Protein AF-A0A963PN87-F1 (afdb_monomer)

Solvent-accessible surface area (backbone atoms only — not comparable to full-atom values): 8566 Å² total; per-residue (Å²): 140,89,81,89,81,92,86,87,82,86,84,85,90,84,83,82,83,88,77,81,87,89,75,87,88,89,85,90,82,83,90,82,90,76,90,78,92,76,79,87,75,69,83,68,76,74,57,87,50,70,66,46,57,51,53,52,50,50,39,40,74,75,30,16,88,31,40,55,52,96,40,35,43,39,40,30,64,32,86,90,37,96,58,41,30,72,64,59,51,49,51,53,42,34,37,69,74,62,76,39,51,72,65,57,43,38,50,53,50,18,62,74,49,72,32,67,64,84,31,70,25,51,51,46,50,61,43,64,75,70,114

Mean predicted aligned error: 16.06 Å

Structure (mmCIF, N/CA/C/O backbone):
data_AF-A0A963PN87-F1
#
_entry.id   AF-A0A963PN87-F1
#
loop_
_atom_site.group_PDB
_atom_site.id
_atom_site.type_symbol
_atom_site.label_atom_id
_atom_site.label_alt_id
_atom_site.label_comp_id
_atom_site.label_asym_id
_atom_site.label_entity_id
_atom_site.label_seq_id
_atom_site.pdbx_PDB_ins_code
_atom_site.Cartn_x
_atom_site.Cartn_y
_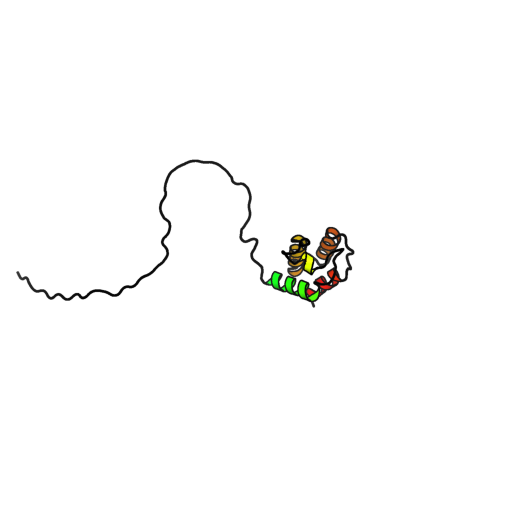atom_site.Cartn_z
_atom_site.occupancy
_atom_site.B_iso_or_equiv
_atom_site.auth_seq_id
_atom_site.auth_comp_id
_atom_site.auth_asym_id
_atom_site.auth_atom_id
_atom_site.pdbx_PDB_model_num
ATOM 1 N N . MET A 1 1 ? 52.614 65.501 43.582 1.00 39.91 1 MET A N 1
ATOM 2 C CA . MET A 1 1 ? 53.775 64.880 44.260 1.00 39.91 1 MET A CA 1
ATOM 3 C C . MET A 1 1 ? 53.224 63.587 44.862 1.00 39.91 1 MET A C 1
ATOM 5 O O . MET A 1 1 ? 52.325 63.709 45.670 1.00 39.91 1 MET A O 1
ATOM 9 N N . SER A 1 2 ? 53.464 62.361 44.393 1.00 41.91 2 SER A N 1
ATOM 10 C CA . SER A 1 2 ? 54.684 61.720 43.881 1.00 41.91 2 SER A CA 1
ATOM 11 C C . SER A 1 2 ? 54.367 60.640 42.825 1.00 41.91 2 SER A C 1
ATOM 13 O O . SER A 1 2 ? 53.222 60.234 42.652 1.00 41.91 2 SER A O 1
ATOM 15 N N . ARG A 1 3 ? 55.404 60.230 42.091 1.00 42.91 3 ARG A N 1
ATOM 16 C CA . ARG A 1 3 ? 55.444 59.350 40.909 1.00 42.91 3 ARG A CA 1
ATOM 17 C C . ARG A 1 3 ? 56.272 58.081 41.230 1.00 42.91 3 ARG A C 1
ATOM 19 O O . ARG A 1 3 ? 57.157 58.184 42.072 1.00 42.91 3 ARG A O 1
ATOM 26 N N . LEU A 1 4 ? 56.075 57.018 40.422 1.00 46.41 4 LEU A N 1
ATOM 27 C CA . LEU A 1 4 ? 56.938 55.823 40.164 1.00 46.41 4 LEU A CA 1
ATOM 28 C C . LEU A 1 4 ? 56.869 54.695 41.223 1.00 46.41 4 LEU A C 1
ATOM 30 O O . LEU A 1 4 ? 56.767 54.991 42.401 1.00 46.41 4 LEU A O 1
ATOM 34 N N . ALA A 1 5 ? 56.894 53.386 40.924 1.00 48.47 5 ALA A N 1
ATOM 35 C CA . ALA A 1 5 ? 57.337 52.580 39.769 1.00 48.47 5 ALA A CA 1
ATOM 36 C C . ALA A 1 5 ? 56.533 51.240 39.758 1.00 48.47 5 ALA A C 1
ATOM 38 O O . ALA A 1 5 ? 56.228 50.716 40.821 1.00 48.47 5 ALA A O 1
ATOM 39 N N . GLN A 1 6 ? 55.957 50.746 38.653 1.00 48.62 6 GLN A N 1
ATOM 40 C CA . GLN A 1 6 ? 56.551 49.951 37.559 1.00 48.62 6 GLN A CA 1
ATOM 41 C C . GLN A 1 6 ? 57.041 48.544 37.971 1.00 48.62 6 GLN A C 1
ATOM 43 O O . GLN A 1 6 ? 58.101 48.410 38.566 1.00 48.62 6 GLN A O 1
ATOM 48 N N . SER A 1 7 ? 56.329 47.491 37.547 1.00 41.59 7 SER A N 1
ATOM 49 C CA . SER A 1 7 ? 56.956 46.214 37.171 1.00 41.59 7 SER A CA 1
ATOM 50 C C . SER A 1 7 ? 56.082 45.445 36.175 1.00 41.59 7 SER A C 1
ATOM 52 O O . SER A 1 7 ? 54.891 45.234 36.388 1.00 41.59 7 SER A O 1
ATOM 54 N N . GLN A 1 8 ? 56.696 45.104 35.045 1.00 50.44 8 GLN A N 1
ATOM 55 C CA . GLN A 1 8 ? 56.139 44.389 33.902 1.00 50.44 8 GLN A CA 1
ATOM 56 C C . GLN A 1 8 ? 56.330 42.878 34.086 1.00 50.44 8 GLN A C 1
ATOM 58 O O . GLN A 1 8 ? 57.377 42.450 34.559 1.00 50.44 8 GLN A O 1
ATOM 63 N N . SER A 1 9 ? 55.389 42.063 33.607 1.00 45.94 9 SER A N 1
ATOM 64 C CA . SER A 1 9 ? 55.708 40.762 32.989 1.00 45.94 9 SER A CA 1
ATOM 65 C C . SER A 1 9 ? 54.493 40.202 32.243 1.00 45.94 9 SER A C 1
ATOM 67 O O . SER A 1 9 ? 53.591 39.602 32.814 1.00 45.94 9 SER A O 1
ATOM 69 N N . HIS A 1 10 ? 54.478 40.408 30.924 1.00 44.38 10 HIS A N 1
ATOM 70 C CA . HIS A 1 10 ? 53.836 39.473 29.998 1.00 44.38 10 HIS A CA 1
ATOM 71 C C . HIS A 1 10 ? 54.756 38.254 29.840 1.00 44.38 10 HIS A C 1
ATOM 73 O O . HIS A 1 10 ? 55.968 38.425 29.696 1.00 44.38 10 HIS A O 1
ATOM 79 N N . PRO A 1 11 ? 54.192 37.044 29.753 1.00 48.28 11 PRO A N 1
ATOM 80 C CA . PRO A 1 11 ? 54.309 36.311 28.495 1.00 48.28 11 PRO A CA 1
ATOM 81 C C . PRO A 1 11 ? 52.948 35.897 27.921 1.00 48.28 11 PRO A C 1
ATOM 83 O O . PRO A 1 11 ? 51.909 35.926 28.571 1.00 48.28 11 PRO A O 1
ATOM 86 N N . ARG A 1 12 ? 52.997 35.597 26.627 1.00 46.22 12 ARG A N 1
ATOM 87 C CA . ARG A 1 12 ? 51.904 35.507 25.657 1.00 46.22 12 ARG A CA 1
ATOM 88 C C . ARG A 1 12 ? 51.458 34.021 25.486 1.00 46.22 12 ARG A C 1
ATOM 90 O O . ARG A 1 12 ? 51.879 33.176 26.264 1.00 46.22 12 ARG A O 1
ATOM 97 N N . PRO A 1 13 ? 50.605 33.681 24.507 1.00 57.72 13 PRO A N 1
ATOM 98 C CA . PRO A 1 13 ? 49.265 33.112 24.664 1.00 57.72 13 PRO A CA 1
ATOM 99 C C . PRO A 1 13 ? 49.177 31.606 24.339 1.00 57.72 13 PRO A C 1
ATOM 101 O O . PRO A 1 13 ? 50.090 31.048 23.746 1.00 57.72 13 PRO A O 1
ATOM 104 N N . LEU A 1 14 ? 48.009 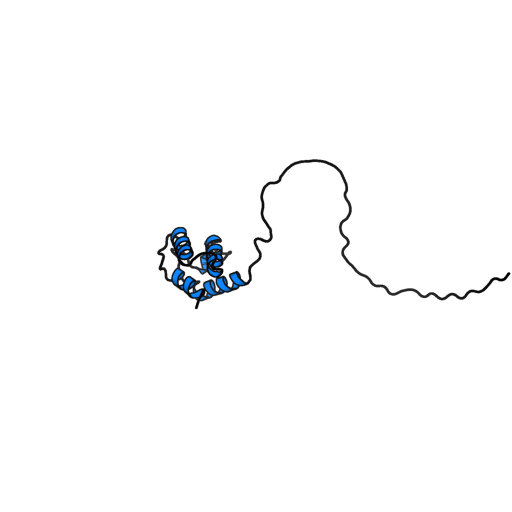30.997 24.562 1.00 53.81 14 LEU A N 1
ATOM 105 C CA . LEU A 1 14 ? 47.553 29.815 23.816 1.00 53.81 14 LEU A CA 1
ATOM 106 C C . LEU A 1 14 ? 46.029 29.901 23.615 1.00 53.81 14 LEU A C 1
ATOM 108 O O . LEU A 1 14 ? 45.245 29.409 24.416 1.00 53.81 14 LEU A O 1
ATOM 112 N N . HIS A 1 15 ? 45.613 30.553 22.527 1.00 56.34 15 HIS A N 1
ATOM 113 C CA . HIS A 1 15 ? 44.420 30.110 21.803 1.00 56.34 15 HIS A CA 1
ATOM 114 C C . HIS A 1 15 ? 44.881 29.031 20.817 1.00 56.34 15 HIS A C 1
ATOM 116 O O . HIS A 1 15 ? 45.908 29.211 20.157 1.00 56.34 15 HIS A O 1
ATOM 122 N N . PRO A 1 16 ? 44.107 27.954 20.659 1.00 54.06 16 PRO A N 1
ATOM 123 C CA . PRO A 1 16 ? 43.442 27.775 19.371 1.00 54.06 16 PRO A CA 1
ATOM 124 C C . PRO A 1 16 ? 41.927 27.574 19.571 1.00 54.06 16 PRO A C 1
ATOM 126 O O . PRO A 1 16 ? 41.510 26.796 20.417 1.00 54.06 16 PRO A O 1
ATOM 129 N N . ARG A 1 17 ? 41.071 28.397 18.944 1.00 51.16 17 ARG A N 1
ATOM 130 C CA . ARG A 1 17 ? 40.660 28.321 17.520 1.00 51.16 17 ARG A CA 1
ATOM 131 C C . ARG A 1 17 ? 39.765 27.090 17.305 1.00 51.16 17 ARG A C 1
ATOM 133 O O . ARG A 1 17 ? 40.221 25.980 17.510 1.00 51.16 17 ARG A O 1
ATOM 140 N N . ILE A 1 18 ? 38.497 27.208 16.912 1.00 58.66 18 ILE A N 1
ATOM 141 C CA . ILE A 1 18 ? 37.975 27.496 15.549 1.00 58.66 18 ILE A CA 1
ATOM 142 C C . ILE A 1 18 ? 36.717 26.600 15.466 1.00 58.66 18 ILE A C 1
ATOM 144 O O . ILE A 1 18 ? 36.757 25.496 15.989 1.00 58.66 18 ILE A O 1
ATOM 148 N N . ASN A 1 19 ? 35.590 26.889 14.827 1.00 54.97 19 ASN A N 1
ATOM 149 C CA . ASN A 1 19 ? 35.064 28.038 14.108 1.00 54.97 19 ASN A CA 1
ATOM 150 C C . ASN A 1 19 ? 33.567 27.754 13.928 1.00 54.97 19 ASN A C 1
ATOM 152 O O . ASN A 1 19 ? 33.197 26.665 13.493 1.00 54.97 19 ASN A O 1
ATOM 156 N N . ALA A 1 20 ? 32.729 28.764 14.140 1.00 55.78 20 ALA A N 1
ATOM 157 C CA . ALA A 1 20 ? 31.498 28.870 13.372 1.00 55.78 20 ALA A CA 1
ATOM 158 C C . ALA A 1 20 ? 31.877 29.320 11.945 1.00 55.78 20 ALA A C 1
ATOM 160 O O . ALA A 1 20 ? 32.640 30.284 11.814 1.00 55.78 20 ALA A O 1
ATOM 161 N N . PRO A 1 21 ? 31.407 28.663 10.871 1.00 48.41 21 PRO A N 1
ATOM 162 C CA . PRO A 1 21 ? 31.592 29.187 9.528 1.00 48.41 21 PRO A CA 1
ATOM 163 C C . PRO A 1 21 ? 30.668 30.388 9.314 1.00 48.41 21 PRO A C 1
ATOM 165 O O . PRO A 1 21 ? 29.461 30.278 9.118 1.00 48.41 21 PRO A O 1
ATOM 168 N N . ALA A 1 22 ? 31.298 31.556 9.378 1.00 55.28 22 ALA A N 1
ATOM 169 C CA . ALA A 1 22 ? 30.787 32.849 8.974 1.00 55.28 22 ALA A CA 1
ATOM 170 C C . ALA A 1 22 ? 30.935 33.028 7.457 1.00 55.28 22 ALA A C 1
ATOM 172 O O . ALA A 1 22 ? 31.796 33.777 7.015 1.00 55.28 22 ALA A O 1
ATOM 173 N N . TRP A 1 23 ? 30.115 32.360 6.650 1.00 57.50 23 TRP A N 1
ATOM 174 C CA . TRP A 1 23 ? 29.987 32.642 5.214 1.00 57.50 23 TRP A CA 1
ATOM 175 C C . TRP A 1 23 ? 28.469 32.669 4.953 1.00 57.50 23 TRP A C 1
ATOM 177 O O . TRP A 1 23 ? 27.807 31.674 5.194 1.00 57.50 23 TRP A O 1
ATOM 187 N N . LEU A 1 24 ? 27.778 33.748 4.590 1.00 51.25 24 LEU A N 1
ATOM 188 C CA . LEU A 1 24 ? 28.121 34.852 3.710 1.00 51.25 24 LEU A CA 1
ATOM 189 C C . LEU A 1 24 ? 27.319 36.109 4.099 1.00 51.25 24 LEU A C 1
ATOM 191 O O . LEU A 1 24 ? 26.090 36.100 4.123 1.00 51.25 24 LEU A O 1
ATOM 195 N N . ARG A 1 25 ? 28.015 37.223 4.320 1.00 63.00 25 ARG A N 1
ATOM 196 C CA . ARG A 1 25 ? 27.487 38.574 4.097 1.00 63.00 25 ARG A CA 1
ATOM 197 C C . ARG A 1 25 ? 28.371 39.211 3.034 1.00 63.00 25 ARG A C 1
ATOM 199 O O . ARG A 1 25 ? 29.557 39.356 3.296 1.00 63.00 25 ARG A O 1
ATOM 206 N N . CYS A 1 26 ? 27.798 39.546 1.878 1.00 48.66 26 CYS A N 1
ATOM 207 C CA . CYS A 1 26 ? 28.121 40.708 1.034 1.00 48.66 26 CYS A CA 1
ATOM 208 C C . CYS A 1 26 ? 27.564 40.494 -0.378 1.00 48.66 26 CYS A C 1
ATOM 210 O O . CYS A 1 26 ? 28.143 39.740 -1.148 1.00 48.66 26 CYS A O 1
ATOM 212 N N . CYS A 1 27 ? 26.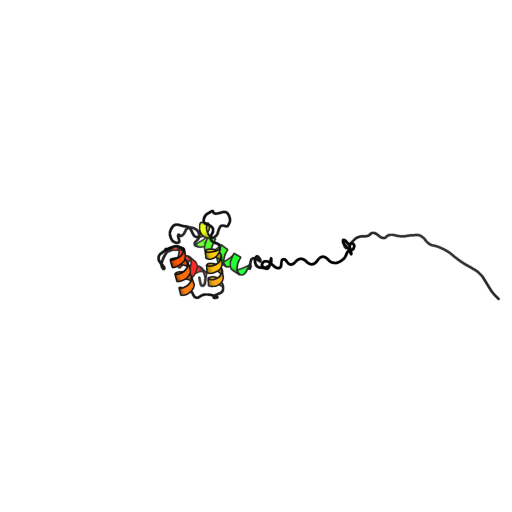458 41.170 -0.694 1.00 51.62 27 CYS A N 1
ATOM 213 C CA . CYS A 1 27 ? 26.211 41.826 -1.982 1.00 51.62 27 CYS A CA 1
ATOM 214 C C . CYS A 1 27 ? 24.853 42.532 -1.900 1.00 51.62 27 CYS A C 1
ATOM 216 O O . CYS A 1 27 ? 23.801 41.933 -2.094 1.00 51.62 27 CYS A O 1
ATOM 218 N N . SER A 1 28 ? 24.883 43.817 -1.566 1.00 55.91 28 SER A N 1
ATOM 219 C CA . SER A 1 28 ? 23.774 44.744 -1.765 1.00 55.91 28 SER A CA 1
ATOM 220 C C . SER A 1 28 ? 23.911 45.379 -3.151 1.00 55.91 28 SER A C 1
ATOM 222 O O . SER A 1 28 ? 24.860 46.124 -3.375 1.00 55.91 28 SER A O 1
ATOM 224 N N . LEU A 1 29 ? 22.958 45.123 -4.054 1.00 52.94 29 LEU A N 1
ATOM 225 C CA . LEU A 1 29 ? 22.641 45.988 -5.199 1.00 52.94 29 LEU A CA 1
ATOM 226 C C . LEU A 1 29 ? 21.130 45.916 -5.532 1.00 52.94 29 LEU A C 1
ATOM 228 O O . LEU A 1 29 ? 20.503 44.895 -5.249 1.00 52.94 29 LEU A O 1
ATOM 232 N N . PRO A 1 30 ? 20.530 47.008 -6.049 1.00 47.81 30 PRO A N 1
ATOM 233 C CA . PRO A 1 30 ? 19.102 47.304 -5.926 1.00 47.81 30 PRO A CA 1
ATOM 234 C C . PRO A 1 30 ? 18.243 46.892 -7.141 1.00 47.81 30 PRO A C 1
ATOM 236 O O . PRO A 1 30 ? 18.730 46.800 -8.260 1.00 47.81 30 PRO A O 1
ATOM 239 N N . ALA A 1 31 ? 16.943 46.709 -6.872 1.00 56.47 31 ALA A N 1
ATOM 240 C CA . ALA A 1 31 ? 15.767 46.808 -7.751 1.00 56.47 31 ALA A CA 1
ATOM 241 C C . ALA A 1 31 ? 15.858 46.308 -9.215 1.00 56.47 31 ALA A C 1
ATOM 243 O O . ALA A 1 31 ? 16.112 47.077 -10.138 1.00 56.47 31 ALA A O 1
ATOM 244 N N . ALA A 1 32 ? 15.424 45.063 -9.434 1.00 55.16 32 ALA A N 1
ATOM 245 C CA . ALA A 1 32 ? 14.698 44.664 -10.640 1.00 55.16 32 ALA A CA 1
ATOM 246 C C . ALA A 1 32 ? 13.589 43.680 -10.234 1.00 55.16 32 ALA A C 1
ATOM 248 O O . ALA A 1 32 ? 13.855 42.560 -9.803 1.00 55.16 32 ALA A O 1
ATOM 249 N N . ALA A 1 33 ? 12.339 44.133 -10.304 1.00 58.06 33 ALA A N 1
ATOM 250 C CA . ALA A 1 33 ? 11.168 43.288 -10.141 1.00 58.06 33 ALA A CA 1
ATOM 251 C C . ALA A 1 33 ? 10.997 42.416 -11.392 1.00 58.06 33 ALA A C 1
ATOM 253 O O . ALA A 1 33 ? 10.897 42.961 -12.487 1.00 58.06 33 ALA A O 1
ATOM 254 N N . LEU A 1 34 ? 10.905 41.092 -11.233 1.00 55.06 34 LEU A N 1
ATOM 255 C CA . LEU A 1 34 ? 10.185 40.238 -12.176 1.00 55.06 34 LEU A CA 1
ATOM 256 C C . LEU A 1 34 ? 9.615 39.011 -11.448 1.00 55.06 34 LEU A C 1
ATOM 258 O O . LEU A 1 34 ? 10.326 38.239 -10.810 1.00 55.06 34 LEU A O 1
ATOM 262 N N . LEU A 1 35 ? 8.294 38.897 -11.528 1.00 61.62 35 LEU A N 1
ATOM 263 C CA . LEU A 1 35 ? 7.451 37.839 -10.989 1.00 61.62 35 LEU A CA 1
ATOM 264 C C . LEU A 1 35 ? 7.777 36.486 -11.631 1.00 61.62 35 LEU A C 1
ATOM 266 O O . LEU A 1 35 ? 7.574 36.333 -12.830 1.00 61.62 35 LEU A O 1
ATOM 270 N N . VAL A 1 36 ? 8.139 35.490 -10.818 1.00 55.75 36 VAL A N 1
ATOM 271 C CA . VAL A 1 36 ? 7.778 34.082 -11.055 1.00 55.75 36 VAL A CA 1
ATOM 272 C C . VAL A 1 36 ? 7.449 33.442 -9.705 1.00 55.75 36 VAL A C 1
ATOM 274 O O . VAL A 1 36 ? 8.260 32.765 -9.083 1.00 55.75 36 VAL A O 1
ATOM 277 N N . ALA A 1 37 ? 6.231 33.692 -9.231 1.00 55.16 37 ALA A N 1
ATOM 278 C CA . ALA A 1 37 ? 5.549 32.770 -8.337 1.00 55.16 37 ALA A CA 1
ATOM 279 C C . ALA A 1 37 ? 4.880 31.712 -9.228 1.00 55.16 37 ALA A C 1
ATOM 281 O O . ALA A 1 37 ? 3.754 31.900 -9.682 1.00 55.16 37 ALA A O 1
ATOM 282 N N . LEU A 1 38 ? 5.599 30.635 -9.545 1.00 53.69 38 LEU A N 1
ATOM 283 C CA . LEU A 1 38 ? 5.040 29.461 -10.216 1.00 53.69 38 LEU A CA 1
ATOM 284 C C . LEU A 1 38 ? 5.381 28.214 -9.394 1.00 53.69 38 LEU A C 1
ATOM 286 O O . LEU A 1 38 ? 6.504 27.727 -9.442 1.00 53.69 38 LEU A O 1
ATOM 290 N N . GLY A 1 39 ? 4.372 27.708 -8.680 1.00 52.88 39 GLY A N 1
ATOM 291 C CA . GLY A 1 39 ? 4.306 26.335 -8.171 1.00 52.88 39 GLY A CA 1
ATOM 292 C C . GLY A 1 39 ? 4.828 26.122 -6.748 1.00 52.88 39 GLY A C 1
ATOM 293 O O . GLY A 1 39 ? 5.949 26.488 -6.422 1.00 52.88 39 GLY A O 1
ATOM 294 N N . GLY A 1 40 ? 4.020 25.473 -5.900 1.00 51.66 40 GLY A N 1
ATOM 295 C CA . GLY A 1 40 ? 4.510 24.787 -4.696 1.00 51.66 40 GLY A CA 1
ATOM 296 C C . GLY A 1 40 ? 5.570 23.726 -5.055 1.00 51.66 40 GLY A C 1
ATOM 297 O O . GLY A 1 40 ? 5.828 23.455 -6.219 1.00 51.66 40 GLY A O 1
ATOM 298 N N . CYS A 1 41 ? 6.225 23.053 -4.119 1.00 47.28 41 CYS A N 1
ATOM 299 C CA . CYS A 1 41 ? 5.616 22.340 -3.006 1.00 47.28 41 CYS A CA 1
ATOM 300 C C . CYS A 1 41 ? 6.702 22.014 -1.973 1.00 47.28 41 CYS A C 1
ATOM 302 O O . CYS A 1 41 ? 7.868 21.852 -2.320 1.00 47.28 41 CYS A O 1
ATOM 304 N N . ALA A 1 42 ? 6.310 21.915 -0.706 1.00 54.91 42 ALA A N 1
ATOM 305 C CA . ALA A 1 42 ? 7.174 21.588 0.420 1.00 54.91 42 ALA A CA 1
ATOM 306 C C . ALA A 1 42 ? 8.189 20.469 0.110 1.00 54.91 42 ALA A C 1
ATOM 308 O O . ALA A 1 42 ? 7.799 19.322 -0.112 1.00 54.91 42 ALA A O 1
ATOM 309 N N . SER A 1 43 ? 9.487 20.773 0.211 1.00 51.44 43 SER A N 1
ATOM 310 C CA . SER A 1 43 ? 10.549 19.754 0.247 1.00 51.44 43 SER A CA 1
ATOM 311 C C . SER A 1 43 ? 10.408 18.791 1.440 1.00 51.44 43 SER A C 1
ATOM 313 O O . SER A 1 43 ? 11.093 17.779 1.492 1.00 51.44 43 SER A O 1
ATOM 315 N N . ASP A 1 44 ? 9.498 19.081 2.376 1.00 55.59 44 ASP A N 1
ATOM 316 C CA . ASP A 1 44 ? 9.148 18.239 3.524 1.00 55.59 44 ASP A CA 1
ATOM 317 C C . ASP A 1 44 ? 8.055 17.191 3.231 1.00 55.59 44 ASP A C 1
ATOM 319 O O . ASP A 1 44 ? 7.735 16.389 4.105 1.00 55.59 44 ASP A O 1
ATOM 323 N N . ALA A 1 45 ? 7.480 17.146 2.018 1.00 54.34 45 ALA A N 1
ATOM 324 C CA . ALA A 1 45 ? 6.517 16.095 1.654 1.00 54.34 45 ALA A CA 1
ATOM 325 C C . ALA A 1 45 ? 7.177 14.710 1.474 1.00 54.34 45 ALA A C 1
ATOM 327 O O . ALA A 1 45 ? 6.510 13.687 1.612 1.00 54.34 45 ALA A O 1
ATOM 328 N N . TRP A 1 46 ? 8.493 14.662 1.240 1.00 51.47 46 TRP A N 1
ATOM 329 C CA . TRP A 1 46 ? 9.312 13.475 1.484 1.00 51.47 46 TRP A CA 1
ATOM 330 C C . TRP A 1 46 ? 9.907 13.634 2.876 1.00 51.47 46 TRP A C 1
ATOM 332 O O . TRP A 1 46 ? 11.025 14.109 3.054 1.00 51.47 46 TRP A O 1
ATOM 342 N N . LYS A 1 47 ? 9.173 13.230 3.900 1.00 53.62 47 LYS A N 1
ATOM 343 C CA . LYS A 1 47 ? 9.818 12.732 5.106 1.00 53.62 47 LYS A CA 1
ATOM 344 C C . LYS A 1 47 ? 9.220 11.363 5.346 1.00 53.62 47 LYS A C 1
ATOM 346 O O . LYS A 1 47 ? 8.009 11.297 5.559 1.00 53.62 47 LYS A O 1
ATOM 351 N N . PRO A 1 48 ? 10.019 10.285 5.251 1.00 55.81 48 PRO A N 1
ATOM 352 C CA . PRO A 1 48 ? 9.521 8.954 5.536 1.00 55.81 48 PRO A CA 1
ATOM 353 C C . PRO A 1 48 ? 8.941 8.997 6.946 1.00 55.81 48 PRO A C 1
ATOM 355 O O . PRO A 1 48 ? 9.643 9.304 7.914 1.00 55.81 48 PRO A O 1
ATOM 358 N N . ASN A 1 49 ? 7.624 8.833 7.057 1.00 57.16 49 ASN A N 1
ATOM 359 C CA . ASN A 1 49 ? 7.036 8.613 8.360 1.00 57.16 49 ASN A CA 1
ATOM 360 C C . ASN A 1 49 ? 7.462 7.192 8.734 1.00 57.16 49 ASN A C 1
ATOM 362 O O . ASN A 1 49 ? 7.071 6.261 8.025 1.00 57.16 49 ASN A O 1
ATOM 366 N N . PRO A 1 50 ? 8.220 7.000 9.826 1.00 61.91 50 PRO A N 1
ATOM 367 C CA . PRO A 1 50 ? 8.723 5.679 10.195 1.00 61.91 50 PRO A CA 1
ATOM 368 C C . PRO A 1 50 ? 7.591 4.657 10.383 1.00 61.91 50 PRO A C 1
ATOM 370 O O . PRO A 1 50 ? 7.801 3.454 10.236 1.00 61.91 50 PRO A O 1
ATOM 373 N N . THR A 1 51 ? 6.373 5.130 10.663 1.00 62.19 51 THR A N 1
ATOM 374 C CA . THR A 1 51 ? 5.166 4.300 10.738 1.00 62.19 51 THR A CA 1
ATOM 375 C C . THR A 1 51 ? 4.810 3.693 9.375 1.00 62.19 51 THR A C 1
ATOM 377 O O . THR A 1 51 ? 4.597 2.484 9.298 1.00 62.19 51 THR A O 1
ATOM 380 N N . TYR A 1 52 ? 4.833 4.486 8.291 1.00 65.06 52 TYR A N 1
ATOM 381 C CA . TYR A 1 52 ? 4.543 3.992 6.934 1.00 65.06 52 TYR A CA 1
ATOM 382 C C . TYR A 1 52 ? 5.608 3.015 6.490 1.00 65.06 52 TYR A C 1
ATOM 384 O O . TYR A 1 52 ? 5.271 1.946 6.002 1.00 65.06 52 TYR A O 1
ATOM 392 N N . ASP A 1 53 ? 6.878 3.341 6.727 1.00 76.88 53 ASP A N 1
ATOM 393 C CA . ASP A 1 53 ? 7.974 2.440 6.384 1.00 76.88 53 ASP A CA 1
ATOM 394 C C . ASP A 1 53 ? 7.817 1.097 7.102 1.00 76.88 53 ASP A C 1
ATOM 396 O O . ASP A 1 53 ? 8.051 0.051 6.508 1.00 76.88 53 ASP A O 1
ATOM 400 N N . THR A 1 54 ? 7.343 1.094 8.352 1.00 88.25 54 THR A N 1
ATOM 401 C CA . THR A 1 54 ? 7.137 -0.144 9.114 1.00 88.25 54 THR A CA 1
ATOM 402 C C . THR A 1 54 ? 5.981 -0.979 8.559 1.00 88.25 54 THR A C 1
ATOM 404 O O . THR A 1 54 ? 6.149 -2.185 8.354 1.00 88.25 54 THR A O 1
ATOM 407 N N . PHE A 1 55 ? 4.820 -0.371 8.288 1.00 92.25 55 PHE A N 1
ATOM 408 C CA . PHE A 1 55 ? 3.673 -1.096 7.730 1.00 92.25 55 PHE A CA 1
ATOM 409 C C . PHE A 1 55 ? 3.917 -1.543 6.288 1.00 92.25 55 PHE A C 1
ATOM 411 O O . PHE A 1 55 ? 3.686 -2.703 5.955 1.00 92.25 55 PHE A O 1
ATOM 418 N N . LEU A 1 56 ? 4.442 -0.659 5.440 1.00 92.94 56 LEU A N 1
ATOM 419 C CA . LEU A 1 56 ? 4.778 -0.968 4.054 1.00 92.94 56 LEU A CA 1
ATOM 420 C C . LEU A 1 56 ? 5.840 -2.068 3.982 1.00 92.94 56 LEU A C 1
ATOM 422 O O . LEU A 1 56 ? 5.678 -3.015 3.222 1.00 92.94 56 LEU A O 1
ATOM 426 N N . ASN A 1 57 ? 6.871 -2.028 4.828 1.00 93.19 57 ASN A N 1
ATOM 427 C CA . ASN A 1 57 ? 7.854 -3.109 4.901 1.00 93.19 57 ASN A CA 1
ATOM 428 C C . ASN A 1 57 ? 7.221 -4.435 5.357 1.00 93.19 57 ASN A C 1
ATOM 430 O O . ASN A 1 57 ? 7.561 -5.497 4.840 1.00 93.19 57 ASN A O 1
ATOM 434 N N . LYS A 1 58 ? 6.263 -4.401 6.294 1.00 94.44 58 LYS A N 1
ATOM 435 C CA . LYS A 1 58 ? 5.503 -5.596 6.699 1.00 94.44 58 LYS A CA 1
ATOM 436 C C . LYS A 1 58 ? 4.675 -6.153 5.535 1.00 94.44 58 LYS A C 1
ATOM 438 O O . LYS A 1 58 ? 4.675 -7.364 5.320 1.00 94.44 58 LYS A O 1
ATOM 443 N N . VAL A 1 59 ? 3.999 -5.285 4.784 1.00 95.94 59 VAL A N 1
ATOM 444 C CA . VAL A 1 59 ? 3.223 -5.654 3.593 1.00 95.94 59 VAL A CA 1
ATOM 445 C C . VAL A 1 59 ? 4.123 -6.249 2.514 1.00 95.94 59 VAL A C 1
ATOM 447 O O . VAL A 1 59 ? 3.818 -7.330 2.020 1.00 95.94 59 VAL A O 1
ATOM 450 N N . ASP A 1 60 ? 5.241 -5.609 2.182 1.00 94.94 60 ASP A N 1
ATOM 451 C CA . ASP A 1 60 ? 6.175 -6.123 1.178 1.00 94.94 60 ASP A CA 1
ATOM 452 C C . ASP A 1 60 ? 6.740 -7.486 1.598 1.00 94.94 60 ASP A C 1
ATOM 454 O O . ASP A 1 60 ? 6.694 -8.457 0.845 1.00 94.94 60 ASP A O 1
ATOM 458 N N . LYS A 1 61 ? 7.161 -7.618 2.859 1.00 95.31 61 LYS A N 1
ATOM 459 C CA . LYS A 1 61 ? 7.719 -8.869 3.381 1.00 95.31 61 LYS A CA 1
ATOM 460 C C . LYS A 1 61 ? 6.720 -10.030 3.381 1.00 95.31 61 LYS A C 1
ATOM 462 O O . LYS A 1 61 ? 7.103 -11.155 3.067 1.00 95.31 61 LYS A O 1
ATOM 467 N N . ASN A 1 62 ? 5.468 -9.784 3.768 1.00 96.81 62 AS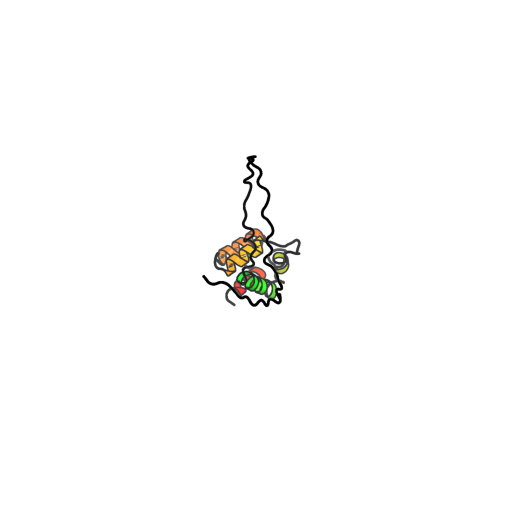N A N 1
ATOM 468 C CA . ASN A 1 62 ? 4.483 -10.850 3.989 1.00 96.81 62 ASN A CA 1
ATOM 469 C C . ASN A 1 62 ? 3.584 -11.104 2.772 1.00 96.81 62 ASN A C 1
ATOM 471 O O . ASN A 1 62 ? 3.118 -12.224 2.572 1.00 96.81 62 ASN A O 1
ATOM 475 N N . CYS A 1 63 ? 3.332 -10.072 1.969 1.00 97.19 63 CYS A N 1
ATOM 476 C CA . CYS A 1 63 ? 2.399 -10.101 0.846 1.00 97.19 63 CYS A CA 1
ATOM 477 C C . CYS A 1 63 ? 3.079 -9.845 -0.504 1.00 97.19 63 CYS A C 1
ATOM 479 O O . CYS A 1 63 ? 2.428 -9.988 -1.533 1.00 97.19 63 CYS A O 1
ATOM 481 N N . GLY A 1 64 ? 4.366 -9.492 -0.538 1.00 95.12 64 GLY A N 1
ATOM 482 C CA . GLY A 1 64 ? 5.066 -8.997 -1.727 1.00 95.12 64 GLY A CA 1
ATOM 483 C C . GLY A 1 64 ? 4.990 -9.878 -2.975 1.00 95.12 64 GLY A C 1
ATOM 484 O O . GLY A 1 64 ? 4.912 -9.369 -4.095 1.00 95.12 64 GLY A O 1
ATOM 485 N N . THR A 1 65 ? 4.942 -11.202 -2.799 1.00 96.50 65 THR A N 1
ATOM 486 C CA . THR A 1 65 ? 4.823 -12.179 -3.897 1.00 96.50 65 THR A CA 1
ATOM 487 C C . THR A 1 65 ? 3.398 -12.329 -4.430 1.00 96.50 65 THR A C 1
ATOM 489 O O . THR A 1 65 ? 3.198 -12.883 -5.512 1.00 96.50 65 THR A O 1
ATOM 492 N N . MET A 1 66 ? 2.399 -11.842 -3.693 1.00 97.00 66 MET A N 1
ATOM 493 C CA . MET A 1 66 ? 1.002 -11.909 -4.096 1.00 97.00 66 MET A CA 1
ATOM 494 C C . MET A 1 66 ? 0.689 -10.844 -5.143 1.00 97.00 66 MET A C 1
ATOM 496 O O . MET A 1 66 ? 1.323 -9.787 -5.211 1.00 97.00 66 MET A O 1
ATOM 500 N N . ARG A 1 67 ? -0.308 -11.142 -5.976 1.00 94.25 67 ARG A N 1
ATOM 501 C CA . ARG A 1 67 ? -0.693 -10.300 -7.108 1.00 94.25 67 ARG A CA 1
ATOM 502 C C . ARG A 1 67 ? -1.907 -9.438 -6.794 1.00 94.25 67 ARG A C 1
ATOM 504 O O . ARG A 1 67 ? -2.827 -9.873 -6.097 1.00 94.25 67 ARG A O 1
ATOM 511 N N . ILE A 1 68 ? -1.902 -8.247 -7.379 1.00 93.69 68 ILE A N 1
ATOM 512 C CA . ILE A 1 68 ? -3.041 -7.343 -7.518 1.00 93.69 68 ILE A CA 1
ATOM 513 C C . ILE A 1 68 ? -3.159 -7.081 -9.019 1.00 93.69 68 ILE A C 1
ATOM 515 O O . ILE A 1 68 ? -2.305 -6.426 -9.611 1.00 93.69 68 ILE A O 1
ATOM 519 N N . GLY A 1 69 ? -4.169 -7.679 -9.651 1.00 89.62 69 GLY A N 1
ATOM 520 C CA . GLY A 1 69 ? -4.241 -7.745 -11.112 1.00 89.62 69 GLY A CA 1
ATOM 521 C C . GLY A 1 69 ? -3.023 -8.464 -11.702 1.00 89.62 69 GLY A C 1
ATOM 522 O O . GLY A 1 69 ? -2.695 -9.585 -11.305 1.00 89.62 69 GLY A O 1
ATOM 523 N N . GLU A 1 70 ? -2.337 -7.797 -12.630 1.00 90.25 70 GLU A N 1
ATOM 524 C CA . GLU A 1 70 ? -1.206 -8.361 -13.375 1.00 90.25 70 GLU A CA 1
ATOM 525 C C . GLU A 1 70 ? 0.180 -8.107 -12.753 1.00 90.25 70 GLU A C 1
ATOM 527 O O . GLU A 1 70 ? 1.213 -8.482 -13.320 1.00 90.25 70 GLU A O 1
ATOM 532 N N . VAL A 1 71 ? 0.236 -7.504 -11.569 1.00 94.06 71 VAL A N 1
ATOM 533 C CA . VAL A 1 71 ? 1.492 -7.086 -10.935 1.00 94.06 71 VAL A CA 1
ATOM 534 C C . VAL A 1 71 ? 1.596 -7.623 -9.517 1.00 94.06 71 VAL A C 1
ATOM 536 O O . VAL A 1 71 ? 0.585 -7.865 -8.855 1.00 94.06 71 VAL A O 1
ATOM 539 N N . THR A 1 72 ? 2.821 -7.859 -9.050 1.00 96.00 72 THR A N 1
ATOM 540 C CA . THR A 1 72 ? 3.045 -8.251 -7.653 1.00 96.00 72 THR A CA 1
ATOM 541 C C . THR A 1 72 ? 3.114 -7.028 -6.745 1.00 96.00 72 THR A C 1
ATOM 543 O O . THR A 1 72 ? 3.472 -5.930 -7.176 1.00 96.00 72 THR A O 1
ATOM 546 N N . ILE A 1 73 ? 2.802 -7.213 -5.465 1.00 96.06 73 ILE A N 1
ATOM 547 C CA . ILE A 1 73 ? 2.866 -6.135 -4.471 1.00 96.06 73 ILE A CA 1
ATOM 548 C C . ILE A 1 73 ? 4.292 -5.568 -4.364 1.00 96.06 73 ILE A C 1
ATOM 550 O O . ILE A 1 73 ? 4.460 -4.352 -4.404 1.00 96.06 73 ILE A O 1
ATOM 554 N N . SER A 1 74 ? 5.333 -6.407 -4.359 1.00 95.44 74 SER A N 1
ATOM 555 C CA . SER A 1 74 ? 6.721 -5.912 -4.330 1.00 95.44 74 SER A CA 1
ATOM 556 C C . SER A 1 74 ? 7.078 -5.062 -5.550 1.00 95.44 74 SER A C 1
ATOM 558 O O . SER A 1 74 ? 7.822 -4.090 -5.439 1.00 95.44 74 SER A O 1
ATOM 560 N N . GLN A 1 75 ? 6.538 -5.391 -6.728 1.00 95.69 75 GLN A N 1
ATOM 561 C CA . GLN A 1 75 ? 6.750 -4.590 -7.936 1.00 95.69 75 GLN A CA 1
ATOM 562 C C . GLN A 1 75 ? 6.084 -3.215 -7.842 1.00 95.69 75 GLN A C 1
ATOM 564 O O . GLN A 1 75 ? 6.657 -2.251 -8.346 1.00 95.69 75 GLN A O 1
ATOM 569 N N . LEU A 1 76 ? 4.918 -3.135 -7.194 1.00 95.00 76 LEU A N 1
ATOM 570 C CA . LEU A 1 76 ? 4.198 -1.886 -6.941 1.00 95.00 76 LEU A CA 1
ATOM 571 C C . LEU A 1 76 ? 4.896 -1.001 -5.900 1.00 95.00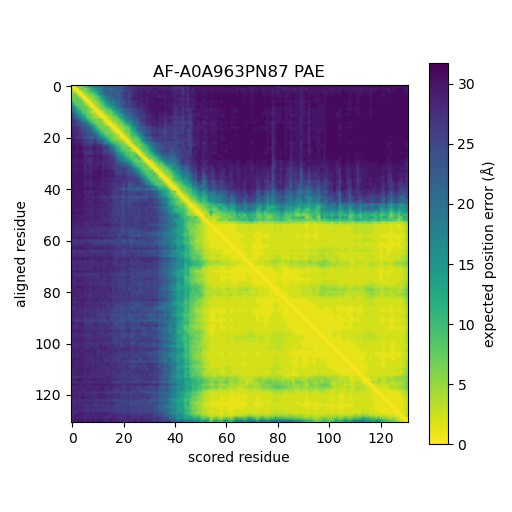 76 LEU A C 1
ATOM 573 O O . LEU A 1 76 ? 4.782 0.220 -5.971 1.00 95.00 76 LEU A O 1
ATOM 577 N N . MET A 1 77 ? 5.612 -1.600 -4.946 1.00 93.31 77 MET A N 1
ATOM 578 C CA . MET A 1 77 ? 6.244 -0.893 -3.824 1.00 93.31 77 MET A CA 1
ATOM 579 C C . MET A 1 77 ? 7.701 -0.502 -4.074 1.00 93.31 77 MET A C 1
ATOM 581 O O . MET A 1 77 ? 8.199 0.425 -3.441 1.00 93.31 77 MET A O 1
ATOM 585 N N . ASN A 1 78 ? 8.394 -1.186 -4.984 1.00 91.75 78 ASN A N 1
ATOM 586 C CA . ASN A 1 78 ? 9.809 -0.949 -5.244 1.00 91.75 78 ASN A CA 1
ATOM 587 C C . ASN A 1 78 ? 10.018 0.260 -6.179 1.00 91.75 78 ASN A C 1
ATOM 589 O O . ASN A 1 78 ? 9.714 0.135 -7.363 1.00 91.75 78 ASN A O 1
ATOM 593 N N . PRO A 1 79 ? 10.613 1.382 -5.728 1.00 87.44 79 PRO A N 1
ATOM 594 C CA . PRO A 1 79 ? 10.846 2.559 -6.573 1.00 87.44 79 PRO A CA 1
ATOM 595 C C . PRO A 1 79 ? 11.827 2.320 -7.735 1.00 87.44 79 PRO A C 1
ATOM 597 O O . PRO A 1 79 ? 11.879 3.124 -8.661 1.00 87.44 79 PRO A O 1
ATOM 600 N N . GLY A 1 80 ? 12.599 1.228 -7.716 1.00 88.62 80 GLY A N 1
ATOM 601 C CA . GLY A 1 80 ? 13.445 0.795 -8.834 1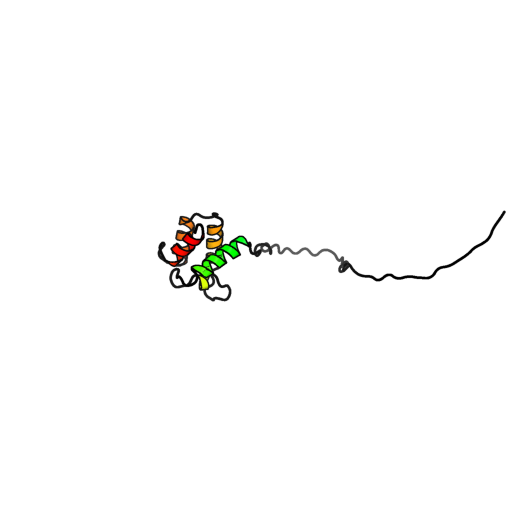.00 88.62 80 GLY A CA 1
ATOM 602 C C . GLY A 1 80 ? 12.728 -0.071 -9.879 1.00 88.62 80 GLY A C 1
ATOM 603 O O . GLY A 1 80 ? 13.343 -0.474 -10.864 1.00 88.62 80 GLY A O 1
ATOM 604 N N . SER A 1 81 ? 11.452 -0.401 -9.668 1.00 90.94 81 SER A N 1
ATOM 605 C CA . SER A 1 81 ? 10.625 -1.172 -10.599 1.00 90.94 81 SER A CA 1
ATOM 606 C C . SER A 1 81 ? 9.940 -0.250 -11.608 1.00 90.94 81 SER A C 1
ATOM 608 O O . SER A 1 81 ? 9.364 0.767 -11.234 1.00 90.94 81 SER A O 1
ATOM 610 N N . ASN A 1 82 ? 9.877 -0.656 -12.879 1.00 93.62 82 ASN A N 1
ATOM 611 C CA . ASN A 1 82 ? 9.063 0.036 -13.895 1.00 93.62 82 ASN A CA 1
ATOM 612 C C . ASN A 1 82 ? 7.553 -0.025 -13.604 1.00 93.62 8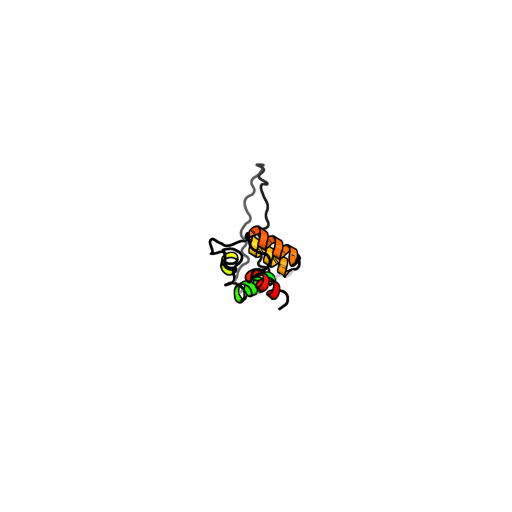2 ASN A C 1
ATOM 614 O O . ASN A 1 82 ? 6.768 0.668 -14.242 1.00 93.62 82 ASN A O 1
ATOM 618 N N . LEU A 1 83 ? 7.150 -0.889 -12.673 1.00 94.69 83 LEU A N 1
ATOM 619 C CA . LEU A 1 83 ? 5.771 -1.077 -12.233 1.00 94.69 83 LEU A CA 1
ATOM 620 C C . LEU A 1 83 ? 5.501 -0.392 -10.888 1.00 94.69 83 LEU A C 1
ATOM 622 O O . LEU A 1 83 ? 4.441 -0.605 -10.304 1.00 94.69 83 LEU A O 1
ATOM 626 N N . TYR A 1 84 ? 6.453 0.401 -10.386 1.00 93.56 84 TYR A N 1
ATOM 627 C CA . TYR A 1 84 ? 6.276 1.169 -9.163 1.00 93.56 84 TYR A CA 1
ATOM 628 C C . TYR A 1 84 ? 5.017 2.030 -9.241 1.00 93.56 84 TYR A C 1
ATOM 630 O O . TYR A 1 84 ? 4.777 2.727 -10.229 1.00 93.56 84 TYR A O 1
ATOM 638 N N . SER A 1 85 ? 4.233 2.028 -8.167 1.00 94.31 85 SER A N 1
ATOM 639 C CA . SER A 1 85 ? 3.034 2.841 -8.067 1.00 94.31 85 SER A CA 1
ATOM 640 C C . SER A 1 85 ? 3.064 3.677 -6.796 1.00 94.31 85 SER A C 1
ATOM 642 O O . SER A 1 85 ? 2.758 3.202 -5.703 1.00 94.31 85 SER A O 1
ATOM 644 N N . ALA A 1 86 ? 3.351 4.971 -6.959 1.00 93.00 86 ALA A N 1
ATOM 645 C CA . ALA A 1 86 ? 3.216 5.943 -5.875 1.00 93.00 86 ALA A CA 1
ATOM 646 C C . ALA A 1 86 ? 1.783 5.972 -5.312 1.00 93.00 86 ALA A C 1
ATOM 648 O O . ALA A 1 86 ? 1.599 6.146 -4.112 1.00 93.00 86 ALA A O 1
ATOM 649 N N . TYR A 1 87 ? 0.775 5.733 -6.160 1.00 94.81 87 TYR A N 1
ATOM 650 C CA . TYR A 1 87 ? -0.619 5.600 -5.737 1.00 94.81 87 TYR A CA 1
ATOM 651 C C . TYR A 1 87 ? -0.826 4.398 -4.808 1.00 94.81 87 TYR A C 1
ATOM 653 O O . TYR A 1 87 ? -1.482 4.530 -3.778 1.00 94.81 87 TYR A O 1
ATOM 661 N N . PHE A 1 88 ? -0.251 3.236 -5.139 1.00 95.38 88 PHE A N 1
ATOM 662 C CA . PHE A 1 88 ? -0.347 2.050 -4.288 1.00 95.38 88 PHE A CA 1
ATOM 663 C C . PHE A 1 88 ? 0.255 2.307 -2.903 1.00 95.38 88 PHE A C 1
ATOM 665 O O . PHE A 1 88 ? -0.360 1.980 -1.886 1.00 95.38 88 PHE A O 1
ATOM 672 N N . VAL A 1 89 ? 1.435 2.927 -2.867 1.00 94.50 89 VAL A N 1
ATOM 673 C CA . VAL A 1 89 ? 2.131 3.280 -1.625 1.00 94.50 89 VAL A CA 1
ATOM 674 C C . VAL A 1 89 ? 1.331 4.299 -0.808 1.00 94.50 89 VAL A C 1
ATOM 676 O O . VAL A 1 89 ? 1.142 4.095 0.393 1.00 94.50 89 VAL A O 1
ATOM 679 N N . ASP A 1 90 ? 0.801 5.349 -1.443 1.00 93.56 90 ASP A N 1
ATOM 680 C CA . ASP A 1 90 ? -0.039 6.358 -0.783 1.00 93.56 90 ASP A CA 1
ATOM 681 C C . ASP A 1 90 ? -1.316 5.742 -0.199 1.00 93.56 90 ASP A C 1
ATOM 683 O O . ASP A 1 90 ? -1.574 5.868 0.999 1.00 93.56 90 ASP A O 1
ATOM 687 N N . MET A 1 91 ? -2.084 5.002 -1.004 1.00 95.44 91 MET A N 1
ATOM 688 C CA . MET A 1 91 ? -3.327 4.365 -0.559 1.00 95.44 91 MET A CA 1
ATOM 689 C C . MET A 1 91 ? -3.089 3.393 0.592 1.00 95.44 91 MET A C 1
ATOM 691 O O . MET A 1 91 ? -3.841 3.388 1.565 1.00 95.44 91 MET A O 1
ATOM 695 N N . THR A 1 92 ? -2.021 2.600 0.515 1.00 95.19 92 THR A N 1
ATOM 696 C CA . THR A 1 92 ? -1.672 1.626 1.556 1.00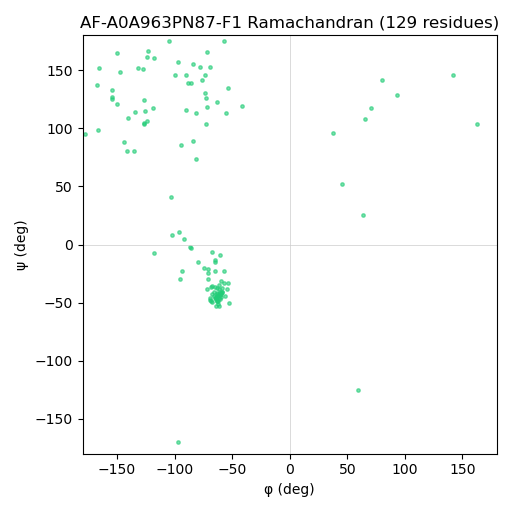 95.19 92 THR A CA 1
ATOM 697 C C . THR A 1 92 ? -1.235 2.325 2.848 1.00 95.19 92 THR A C 1
ATOM 699 O O . THR A 1 92 ? -1.625 1.902 3.935 1.00 95.19 92 THR A O 1
ATOM 702 N N . SER A 1 93 ? -0.529 3.455 2.748 1.00 93.50 93 SER A N 1
ATOM 703 C CA . SER A 1 93 ? -0.165 4.290 3.905 1.00 93.50 93 SER A CA 1
ATOM 704 C C . SER A 1 93 ? -1.388 4.956 4.543 1.00 93.50 93 SER A C 1
ATOM 706 O O . SER A 1 93 ? -1.538 4.992 5.764 1.00 93.50 93 SER A O 1
ATOM 708 N N . ARG A 1 94 ? -2.312 5.471 3.725 1.00 93.69 94 ARG A N 1
ATOM 709 C CA . ARG A 1 94 ? -3.574 6.055 4.203 1.00 93.69 94 ARG A CA 1
ATOM 710 C C . ARG A 1 94 ? -4.457 5.005 4.870 1.00 93.69 94 ARG A C 1
ATOM 712 O O . ARG A 1 94 ? -5.116 5.320 5.864 1.00 93.69 94 ARG A O 1
ATOM 719 N N . PHE A 1 95 ? -4.459 3.782 4.345 1.00 94.88 95 PHE A N 1
ATOM 720 C CA . PHE A 1 95 ? -5.160 2.652 4.939 1.00 94.88 95 PHE A CA 1
ATOM 721 C C . PHE A 1 95 ? -4.589 2.299 6.311 1.00 94.88 95 PHE A C 1
ATOM 723 O O . PHE A 1 95 ? -5.368 2.215 7.259 1.00 94.88 95 PHE A O 1
ATOM 730 N N . ASP A 1 96 ? -3.268 2.172 6.450 1.00 93.69 96 ASP A N 1
ATOM 731 C CA . ASP A 1 96 ? -2.595 1.913 7.733 1.00 93.69 96 ASP A CA 1
ATOM 732 C C . ASP A 1 96 ? -3.008 2.926 8.808 1.00 93.69 96 ASP A C 1
ATOM 734 O O . ASP A 1 96 ? -3.538 2.571 9.860 1.00 93.69 96 ASP A O 1
ATOM 738 N N . LEU A 1 97 ? -2.932 4.212 8.466 1.00 91.94 97 LEU A N 1
ATOM 739 C CA . LEU A 1 97 ? -3.319 5.309 9.352 1.00 91.94 97 LEU A CA 1
ATOM 740 C C . LEU A 1 97 ? -4.813 5.410 9.673 1.00 91.94 97 LEU A C 1
ATOM 742 O O . LEU A 1 97 ? -5.215 6.303 10.421 1.00 91.94 97 LEU A O 1
ATOM 746 N N . GLY A 1 98 ? -5.659 4.596 9.041 1.00 93.19 98 GLY A N 1
ATOM 747 C CA . GLY A 1 98 ? -7.111 4.730 9.153 1.00 93.19 98 GLY A CA 1
ATOM 748 C C . GLY A 1 98 ? -7.645 6.049 8.587 1.00 93.19 98 GLY A C 1
ATOM 749 O O . GLY A 1 98 ? -8.705 6.506 9.004 1.00 93.19 98 GLY A O 1
ATOM 750 N N . ARG A 1 99 ? -6.929 6.673 7.640 1.00 94.69 99 ARG A N 1
ATOM 751 C CA . ARG A 1 99 ? -7.416 7.854 6.899 1.00 94.69 99 ARG A CA 1
ATOM 752 C C . ARG A 1 99 ? -8.466 7.493 5.855 1.00 94.69 99 ARG A C 1
ATOM 754 O O . ARG A 1 99 ? -9.190 8.377 5.412 1.00 94.69 99 ARG A O 1
ATOM 761 N N . ILE A 1 100 ? -8.503 6.229 5.452 1.00 95.62 100 ILE A N 1
ATOM 762 C CA . ILE A 1 100 ? -9.514 5.638 4.576 1.00 95.62 100 ILE A CA 1
ATOM 763 C C . ILE A 1 100 ? -10.005 4.330 5.198 1.00 95.62 100 ILE A C 1
ATOM 765 O O . ILE A 1 100 ? -9.265 3.680 5.950 1.00 95.62 100 ILE A O 1
ATOM 769 N N . SER A 1 101 ? -11.253 3.958 4.910 1.00 96.94 101 SER A N 1
ATOM 770 C CA . SER A 1 101 ? -11.807 2.687 5.375 1.00 96.94 101 SER A CA 1
ATOM 771 C C . SER A 1 101 ? -11.195 1.504 4.613 1.00 96.94 101 SER A C 1
ATOM 773 O O . SER A 1 101 ? -10.552 1.673 3.575 1.00 96.94 101 SER A O 1
ATOM 775 N N . THR A 1 102 ? -11.390 0.286 5.126 1.00 96.25 102 THR A N 1
ATOM 776 C CA . THR A 1 102 ? -11.023 -0.932 4.388 1.00 96.25 102 THR A CA 1
ATOM 777 C C . THR A 1 102 ? -11.752 -0.999 3.049 1.00 96.25 102 THR A C 1
ATOM 779 O O . THR A 1 102 ? -11.127 -1.331 2.050 1.00 96.25 102 THR A O 1
ATOM 782 N N . GLU A 1 103 ? -13.036 -0.638 3.011 1.00 96.75 103 GLU A N 1
ATOM 783 C CA . GLU A 1 103 ? -13.830 -0.667 1.778 1.00 96.75 103 GLU A CA 1
ATOM 784 C C . GLU A 1 103 ? -13.287 0.331 0.748 1.00 96.75 103 GLU A C 1
ATOM 786 O O . GLU A 1 103 ? -13.035 -0.055 -0.389 1.00 96.75 103 GLU A O 1
ATOM 791 N N . ASP A 1 104 ? -12.986 1.570 1.162 1.00 97.44 104 ASP A N 1
ATOM 792 C CA . ASP A 1 104 ? -12.402 2.595 0.279 1.00 97.44 104 ASP A CA 1
ATOM 793 C C . ASP A 1 104 ? -11.030 2.170 -0.261 1.00 97.44 104 ASP A C 1
ATOM 795 O O . ASP A 1 104 ? -10.688 2.435 -1.415 1.00 97.44 104 ASP A O 1
ATOM 799 N N . TYR A 1 105 ? -10.226 1.504 0.575 1.00 96.94 105 TYR A N 1
ATOM 800 C CA . TYR A 1 105 ? -8.940 0.959 0.159 1.00 96.94 105 TYR A CA 1
ATOM 801 C C . TYR A 1 105 ? -9.119 -0.135 -0.898 1.00 96.94 105 TYR A C 1
ATOM 803 O O . TYR A 1 105 ? -8.532 -0.058 -1.978 1.00 96.94 105 TYR A O 1
ATOM 811 N N . VAL A 1 106 ? -9.957 -1.133 -0.612 1.00 96.81 106 VAL A N 1
ATOM 812 C CA . VAL A 1 106 ? -10.232 -2.257 -1.516 1.00 96.81 106 VAL A CA 1
ATOM 813 C C . VAL A 1 106 ? -10.828 -1.760 -2.832 1.00 96.81 106 VAL A C 1
ATOM 815 O O . VAL A 1 106 ? -10.410 -2.199 -3.904 1.00 96.81 106 VAL A O 1
ATOM 818 N N . GLU A 1 107 ? -11.764 -0.817 -2.782 1.00 96.69 107 GLU A N 1
ATOM 819 C CA . GLU A 1 107 ? -12.370 -0.194 -3.956 1.00 96.69 107 GLU A CA 1
ATOM 820 C C . GLU A 1 107 ? -11.350 0.586 -4.790 1.00 96.69 107 GLU A C 1
ATOM 822 O O . GLU A 1 107 ? -11.258 0.369 -6.001 1.00 96.69 107 GLU A O 1
ATOM 827 N N . GLY A 1 108 ? -10.537 1.437 -4.160 1.00 95.81 108 GLY A N 1
ATOM 828 C CA . GLY A 1 108 ? -9.533 2.232 -4.866 1.00 95.81 108 GLY A CA 1
ATOM 829 C C . GLY A 1 108 ? -8.471 1.367 -5.547 1.00 95.81 108 GLY A C 1
ATOM 830 O O . GLY A 1 108 ? -8.140 1.585 -6.716 1.00 95.81 108 GLY A O 1
ATOM 831 N N . ILE A 1 109 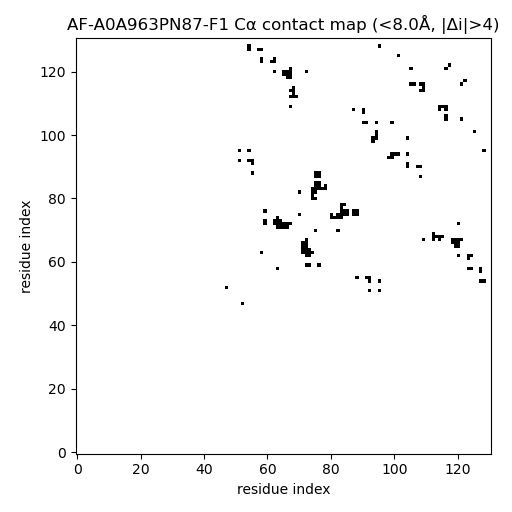? -7.990 0.327 -4.859 1.00 96.62 109 ILE A N 1
ATOM 832 C CA . ILE A 1 109 ? -7.027 -0.630 -5.415 1.00 96.62 109 ILE A CA 1
ATOM 833 C C . ILE A 1 109 ? -7.664 -1.460 -6.536 1.00 96.62 109 ILE A C 1
ATOM 835 O O . ILE A 1 109 ? -7.101 -1.549 -7.627 1.00 96.62 109 ILE A O 1
ATOM 839 N N . SER A 1 110 ? -8.843 -2.042 -6.304 1.00 95.00 110 SER A N 1
ATOM 840 C CA . SER A 1 110 ? -9.517 -2.888 -7.302 1.00 95.00 110 SER A CA 1
ATOM 841 C C . SER A 1 110 ? -9.842 -2.131 -8.588 1.00 95.00 110 SER A C 1
ATOM 843 O O . SER A 1 110 ? -9.601 -2.649 -9.678 1.00 95.00 110 SER A O 1
ATOM 845 N N . THR A 1 111 ? -10.290 -0.882 -8.470 1.00 94.69 111 THR A N 1
ATOM 846 C CA . THR A 1 111 ? -10.591 -0.018 -9.616 1.00 94.69 111 THR A CA 1
ATOM 847 C C . THR A 1 111 ? -9.322 0.381 -10.365 1.00 94.69 111 THR A C 1
ATOM 849 O O . THR A 1 111 ? -9.247 0.215 -11.579 1.00 94.69 111 THR A O 1
ATOM 852 N N . THR A 1 112 ? -8.291 0.853 -9.657 1.00 94.25 112 THR A N 1
ATOM 853 C CA . THR A 1 112 ? -7.059 1.355 -10.292 1.00 94.25 112 THR A CA 1
ATOM 854 C C . THR A 1 112 ? -6.289 0.253 -11.014 1.00 94.25 112 THR A C 1
ATOM 856 O O . THR A 1 112 ? -5.797 0.458 -12.121 1.00 94.25 112 THR A O 1
ATOM 859 N N . PHE A 1 113 ? -6.203 -0.932 -10.410 1.00 92.88 113 PHE A N 1
ATOM 860 C CA . PHE A 1 113 ? -5.457 -2.060 -10.969 1.00 92.88 113 PHE A CA 1
ATOM 861 C C . PHE A 1 113 ? -6.344 -3.040 -11.745 1.00 92.88 113 PHE A C 1
ATOM 863 O O . PHE A 1 113 ? -5.878 -4.121 -12.100 1.00 92.88 113 PHE A O 1
ATOM 870 N N . THR A 1 114 ? -7.606 -2.668 -12.011 1.00 92.12 114 THR A N 1
ATOM 871 C CA . THR A 1 114 ? -8.602 -3.478 -12.739 1.00 92.12 114 THR A CA 1
ATOM 872 C C . THR A 1 114 ? -8.611 -4.933 -12.254 1.00 92.12 114 THR A C 1
ATOM 874 O O . THR A 1 114 ? -8.451 -5.882 -13.018 1.00 92.12 114 THR A O 1
ATOM 877 N N . THR A 1 115 ? -8.730 -5.118 -10.940 1.00 90.38 115 THR A N 1
ATOM 878 C CA . THR A 1 115 ? -8.696 -6.435 -10.300 1.00 90.38 115 THR A CA 1
ATOM 879 C C . THR A 1 115 ? -9.956 -6.691 -9.484 1.00 90.38 115 THR A C 1
ATOM 881 O O . THR A 1 115 ? -10.735 -5.782 -9.209 1.00 90.38 115 THR A O 1
ATOM 884 N N . ILE A 1 116 ? -10.176 -7.942 -9.083 1.00 90.50 116 ILE A N 1
ATOM 885 C CA . ILE A 1 116 ? -11.287 -8.281 -8.192 1.00 90.50 116 ILE A CA 1
ATOM 886 C C . ILE A 1 116 ? -10.984 -7.807 -6.765 1.00 90.50 116 ILE A C 1
ATOM 888 O O . ILE A 1 116 ? -9.843 -7.849 -6.307 1.00 90.50 116 ILE A O 1
ATOM 892 N N . ARG A 1 117 ? -12.018 -7.381 -6.034 1.00 90.06 117 ARG A N 1
ATOM 893 C CA . ARG A 1 117 ? -11.885 -6.888 -4.650 1.00 90.06 117 ARG A CA 1
ATOM 894 C C . ARG A 1 117 ? -11.292 -7.928 -3.692 1.00 90.06 117 ARG A C 1
ATOM 896 O O . ARG A 1 117 ? -10.560 -7.572 -2.780 1.00 90.06 117 ARG A O 1
ATOM 903 N N . ASP A 1 118 ? -11.556 -9.210 -3.935 1.00 87.81 118 ASP A N 1
ATOM 904 C CA . ASP A 1 118 ? -11.162 -10.321 -3.061 1.00 87.81 118 ASP A CA 1
ATOM 905 C C . ASP A 1 118 ? -9.946 -11.113 -3.591 1.00 87.81 118 ASP A C 1
ATOM 907 O O . ASP A 1 118 ? -9.892 -12.345 -3.563 1.00 87.81 118 ASP A O 1
ATOM 911 N N . THR A 1 119 ? -8.942 -10.419 -4.135 1.00 92.69 119 THR A N 1
ATOM 912 C CA . THR A 1 119 ? -7.675 -11.087 -4.477 1.00 92.69 119 THR A CA 1
ATOM 913 C C . THR A 1 119 ? -6.909 -11.506 -3.224 1.00 92.69 119 THR A C 1
ATOM 915 O O . THR A 1 119 ? -6.978 -10.866 -2.174 1.00 92.69 119 THR A O 1
ATOM 918 N N . ALA A 1 120 ? -6.091 -12.558 -3.352 1.00 93.62 120 ALA A N 1
ATOM 919 C CA . ALA A 1 120 ? -5.188 -12.984 -2.284 1.00 93.62 120 ALA A CA 1
ATOM 920 C C . ALA A 1 120 ? -4.268 -11.845 -1.805 1.00 93.62 120 ALA A C 1
ATOM 922 O O . ALA A 1 120 ? -4.056 -11.710 -0.601 1.00 93.62 120 ALA A O 1
ATOM 923 N N . GLY A 1 121 ? -3.790 -10.996 -2.726 1.00 95.12 121 GLY A N 1
ATOM 924 C CA . GLY A 1 121 ? -2.976 -9.826 -2.397 1.00 95.12 121 GLY A CA 1
ATOM 925 C C . GLY A 1 121 ? -3.718 -8.819 -1.520 1.00 95.12 121 GLY A C 1
ATOM 926 O O . GLY A 1 121 ? -3.222 -8.472 -0.450 1.00 95.12 121 GLY A O 1
ATOM 927 N N . ILE A 1 122 ? -4.930 -8.410 -1.915 1.00 95.69 122 ILE A N 1
ATOM 928 C CA . ILE A 1 122 ? -5.742 -7.464 -1.133 1.00 95.69 122 ILE A CA 1
ATOM 929 C C . ILE A 1 122 ? -6.059 -8.033 0.257 1.00 95.69 122 ILE A C 1
ATOM 931 O O . ILE A 1 122 ? -5.840 -7.350 1.259 1.00 95.69 122 ILE A O 1
ATOM 935 N N . ARG A 1 123 ? -6.492 -9.300 0.345 1.00 95.50 123 ARG A N 1
ATOM 936 C CA . ARG A 1 123 ? -6.749 -9.961 1.637 1.00 95.50 123 ARG A CA 1
ATOM 937 C C . ARG A 1 123 ? -5.524 -9.954 2.547 1.00 95.50 123 ARG A C 1
ATOM 939 O O . ARG A 1 123 ? -5.649 -9.669 3.736 1.00 95.50 123 ARG A O 1
ATOM 946 N N . CYS A 1 124 ? -4.348 -10.252 1.995 1.00 96.62 124 CYS A N 1
ATOM 947 C CA . CYS A 1 124 ? -3.114 -10.273 2.769 1.00 96.62 124 CYS A CA 1
ATOM 948 C C . CYS A 1 124 ? -2.790 -8.900 3.362 1.00 96.62 124 CYS A C 1
ATOM 950 O O . CYS A 1 124 ? -2.451 -8.828 4.543 1.00 96.62 124 CYS A O 1
ATOM 952 N N . ILE A 1 125 ? -2.941 -7.823 2.581 1.00 96.06 125 ILE A N 1
ATOM 953 C CA . ILE A 1 125 ? -2.679 -6.451 3.042 1.00 96.06 125 ILE A CA 1
ATOM 954 C C . ILE A 1 125 ? -3.644 -6.058 4.159 1.00 96.06 125 ILE A C 1
ATOM 956 O O . ILE A 1 125 ? -3.210 -5.557 5.196 1.00 96.06 125 ILE A O 1
ATOM 960 N N . VAL A 1 126 ? -4.942 -6.326 3.980 1.00 95.69 126 VAL A N 1
ATOM 961 C CA . VAL A 1 126 ? -5.965 -6.023 4.992 1.00 95.69 126 VAL A CA 1
ATOM 962 C C . VAL A 1 126 ? -5.665 -6.751 6.306 1.00 95.69 126 VAL A C 1
ATOM 964 O O . VAL A 1 126 ? -5.739 -6.140 7.372 1.00 95.69 126 VAL A O 1
ATOM 967 N N . ALA A 1 127 ? -5.231 -8.013 6.235 1.00 95.56 127 ALA A N 1
ATOM 968 C CA . ALA A 1 127 ? -4.826 -8.788 7.406 1.00 95.56 127 ALA A CA 1
ATOM 969 C C . ALA A 1 127 ? -3.576 -8.231 8.115 1.00 95.56 127 ALA A C 1
ATOM 971 O O . ALA A 1 127 ? -3.393 -8.467 9.305 1.00 95.56 127 ALA A O 1
ATOM 972 N N . GLN A 1 128 ? -2.714 -7.457 7.442 1.00 93.81 128 GLN A N 1
ATOM 973 C CA . GLN A 1 128 ? -1.530 -6.891 8.101 1.00 93.81 128 GLN A CA 1
ATOM 974 C C . GLN A 1 128 ? -1.863 -5.777 9.098 1.00 93.81 128 GLN A C 1
ATOM 976 O O . GLN A 1 128 ? -1.047 -5.535 9.994 1.00 93.81 128 GLN A O 1
ATOM 981 N N . LYS A 1 129 ? -3.007 -5.094 8.944 1.00 88.00 129 LYS A N 1
ATOM 982 C CA . LYS A 1 129 ? -3.380 -3.927 9.759 1.00 88.00 129 LYS A CA 1
ATOM 983 C C . LYS A 1 129 ? -3.760 -4.310 11.192 1.00 88.00 129 LYS A C 1
ATOM 985 O O . LYS A 1 129 ? -3.367 -3.620 12.120 1.00 88.00 129 LYS A O 1
ATOM 990 N N . ASN A 1 130 ? -4.458 -5.432 11.361 1.00 79.88 130 ASN A N 1
ATOM 991 C CA . ASN A 1 130 ? -4.810 -6.024 12.654 1.00 79.88 130 ASN A CA 1
ATOM 992 C C . ASN A 1 130 ? -4.539 -7.538 12.572 1.00 79.88 130 ASN A C 1
ATOM 994 O O . ASN A 1 130 ? -5.464 -8.284 12.251 1.00 79.88 130 ASN A O 1
ATOM 998 N N . PRO A 1 131 ? -3.270 -7.956 12.737 1.00 60.03 131 PRO A N 1
ATOM 999 C CA . PRO A 1 131 ? -2.843 -9.344 12.561 1.00 60.03 131 PRO A CA 1
ATOM 1000 C C . PRO A 1 131 ? -3.395 -10.292 13.631 1.00 60.03 131 PRO A C 1
ATOM 1002 O O . PRO A 1 131 ? -3.633 -9.829 14.771 1.00 60.03 131 PRO A O 1
#

pLDDT: mean 77.18, std 20.46, range [39.91, 97.44]

Radius of gyration: 31.12 Å; Cα contacts (8 Å, |Δi|>4): 99; chains: 1; bounding box: 71×78×58 Å

Secondary structure (DSSP, 8-state):
------------------------------------------TTS----HHHHHHHHHHHHHHTTSEETTEEHHHHH-TTSTT--HHHHHHHHHHHTTSS-HHHHHHHHHHHTT--TT-HHHHHHHHHH--

Foldseek 3Di:
DDDDDDDDDDDDDDDDDDDDPPDDDDDDDDDDDDDDPDDDDDPVVPDPPVQLVVLLVVLCVFQQQFDQAPHGSVLCPDPPHPNHPPPLSVLLSCPLVVVDDLVRSLVVSCVVNVGDSPGPSSVRSVVSSPD

Sequence (131 aa):
MSRLAQSQSHPRPLHPRINAPAWLRCCSLPAAALLVALGGCASDAWKPNPTYDTFLNKVDKNCGTMRIGEVTISQLMNPGSNLYSAYFVDMTSRFDLGRISTEDYVEGISTTFTTIRDTAGIRCIVAQKNP